Protein AF-A0A2M7R824-F1 (afdb_monomer_lite)

pLDDT: mean 89.31, std 7.23, range [65.44, 97.94]

Sequence (119 aa):
MSQKYLEILEKFKGKTAGIFVDEANLFYSQKSLGWHVDWKKVLEFFKASYDIKIAQYYMGMPFKKEAYEENILIKNRLEKAGFEVITKPLKKIYLNGQKKEFKYKCNFDVEITRDVIRN

Structure (mmCIF, N/CA/C/O backbone):
data_AF-A0A2M7R824-F1
#
_entry.id   AF-A0A2M7R824-F1
#
loop_
_atom_site.group_PDB
_atom_site.id
_atom_site.type_symbol
_atom_site.label_atom_id
_atom_site.label_alt_id
_atom_site.label_comp_id
_atom_site.label_asym_id
_atom_site.label_entity_id
_atom_site.label_seq_id
_atom_site.pdbx_PDB_ins_code
_atom_site.Cartn_x
_atom_site.Cartn_y
_atom_site.Cartn_z
_atom_site.occupancy
_atom_site.B_iso_or_equiv
_atom_site.auth_seq_id
_atom_site.auth_comp_id
_atom_site.auth_asym_id
_atom_site.auth_atom_id
_atom_site.pdbx_PDB_model_num
ATOM 1 N N . MET A 1 1 ? -17.085 16.945 4.571 1.00 65.44 1 MET A N 1
ATOM 2 C CA . MET A 1 1 ? -17.219 15.518 4.189 1.00 65.44 1 MET A CA 1
ATOM 3 C C . MET A 1 1 ? -18.710 15.235 4.016 1.00 65.44 1 MET A C 1
ATOM 5 O O . MET A 1 1 ? -19.467 15.777 4.807 1.00 65.44 1 MET A O 1
ATOM 9 N N . SER A 1 2 ? -19.156 14.508 2.983 1.00 86.50 2 SER A N 1
ATOM 10 C CA . SER A 1 2 ? -20.603 14.270 2.774 1.00 86.50 2 SER A CA 1
ATOM 11 C C . SER A 1 2 ? -21.224 13.439 3.910 1.00 86.50 2 SER A C 1
ATOM 13 O O . SER A 1 2 ? -20.543 12.576 4.465 1.00 86.50 2 SER A O 1
ATOM 15 N N . GLN A 1 3 ? -22.508 13.664 4.215 1.00 87.56 3 GLN A N 1
ATOM 16 C CA . GLN A 1 3 ? -23.253 12.954 5.268 1.00 87.56 3 GLN A CA 1
ATOM 17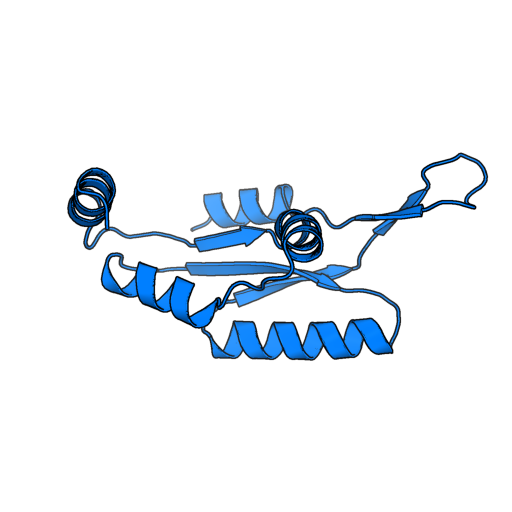 C C . GLN A 1 3 ? -23.165 11.426 5.119 1.00 87.56 3 GLN A C 1
ATOM 19 O O . GLN A 1 3 ? -22.870 10.714 6.075 1.00 87.56 3 GLN A O 1
ATOM 24 N N . LYS A 1 4 ? -23.282 10.939 3.878 1.00 89.75 4 LYS A N 1
ATOM 25 C CA . LYS A 1 4 ? -23.142 9.522 3.523 1.00 89.75 4 LYS A CA 1
ATOM 26 C C . LYS A 1 4 ? -21.808 8.915 3.982 1.00 89.75 4 LYS A C 1
ATOM 28 O O . LYS A 1 4 ? -21.766 7.758 4.383 1.00 89.75 4 LYS A O 1
ATOM 33 N N . TYR A 1 5 ? -20.703 9.663 3.900 1.00 85.06 5 TYR A N 1
ATOM 34 C CA . TYR A 1 5 ? -19.390 9.145 4.309 1.00 85.06 5 TYR A CA 1
ATOM 35 C C . TYR A 1 5 ? -19.273 9.027 5.826 1.00 85.06 5 TYR A C 1
ATOM 37 O O . TYR A 1 5 ? -18.713 8.050 6.314 1.00 85.06 5 TYR A O 1
ATOM 45 N N . LEU A 1 6 ? -19.829 9.990 6.562 1.00 85.88 6 LEU A N 1
ATOM 46 C CA . LEU A 1 6 ? -19.840 9.960 8.024 1.00 85.88 6 LEU A CA 1
ATOM 47 C C . LEU A 1 6 ? -20.662 8.778 8.545 1.00 85.88 6 LEU A C 1
ATOM 49 O O . LEU A 1 6 ? -20.216 8.084 9.450 1.00 85.88 6 LEU A O 1
ATOM 53 N N . GLU A 1 7 ? -21.802 8.487 7.917 1.00 89.75 7 GLU A N 1
ATOM 54 C CA . GLU A 1 7 ? -22.625 7.319 8.253 1.00 89.75 7 GLU A CA 1
ATOM 55 C C . GLU A 1 7 ? -21.878 5.997 8.051 1.00 89.75 7 GLU A C 1
ATOM 57 O O . GLU A 1 7 ? -21.981 5.097 8.883 1.00 89.75 7 GLU A O 1
ATOM 62 N N . ILE A 1 8 ? -21.091 5.873 6.975 1.00 86.50 8 ILE A N 1
ATOM 63 C CA . ILE A 1 8 ? -20.255 4.686 6.750 1.00 86.50 8 ILE A CA 1
ATOM 64 C C . ILE A 1 8 ? -19.188 4.578 7.842 1.00 86.50 8 ILE A C 1
ATOM 66 O O . ILE A 1 8 ? -19.037 3.511 8.432 1.00 86.50 8 ILE A O 1
ATOM 70 N N . LEU A 1 9 ? -18.465 5.665 8.127 1.00 85.50 9 LEU A N 1
ATOM 71 C CA . LEU A 1 9 ? -17.409 5.653 9.141 1.00 85.50 9 LEU A CA 1
ATOM 72 C C . LEU A 1 9 ? -17.958 5.299 10.525 1.00 85.50 9 LEU A C 1
ATOM 74 O O . LEU A 1 9 ? -17.366 4.470 11.207 1.00 85.50 9 LEU A O 1
ATOM 78 N N . GLU A 1 10 ? -19.110 5.849 10.911 1.00 87.81 10 GLU A N 1
ATOM 79 C CA . GLU A 1 10 ? -19.723 5.546 12.205 1.00 87.81 10 GLU A CA 1
ATOM 80 C C . GLU A 1 10 ? -20.247 4.102 12.258 1.00 87.81 10 GLU A C 1
ATOM 82 O O . GLU A 1 10 ? -20.032 3.401 13.245 1.00 87.81 10 GLU A O 1
ATOM 87 N N . LYS A 1 11 ? -20.849 3.597 11.170 1.00 88.62 11 LYS A N 1
ATOM 88 C CA . LYS A 1 11 ? -21.362 2.215 11.087 1.00 88.62 11 LYS A CA 1
ATOM 89 C C . LYS A 1 11 ? -20.288 1.154 11.338 1.00 88.62 11 LYS A C 1
ATOM 91 O O . LYS A 1 11 ? -20.593 0.069 11.846 1.00 88.62 11 LYS A O 1
ATOM 96 N N . PHE A 1 12 ? -19.053 1.420 10.926 1.00 84.88 12 PHE A N 1
ATOM 97 C CA . PHE A 1 12 ? -17.946 0.477 11.071 1.00 84.88 12 PHE A CA 1
ATOM 98 C C . PHE A 1 12 ? -16.907 0.912 12.109 1.00 84.88 12 PHE A C 1
ATOM 100 O O . PHE A 1 12 ? -15.862 0.272 12.233 1.00 84.88 12 PHE A O 1
ATOM 107 N N . LYS A 1 13 ? -17.208 1.950 12.891 1.00 89.94 13 LYS A N 1
ATOM 108 C CA . LYS A 1 13 ? -16.309 2.467 13.914 1.00 89.94 13 LYS A CA 1
ATOM 109 C C . LYS A 1 13 ? -15.952 1.399 14.943 1.00 89.94 13 LYS A C 1
ATOM 111 O O . LYS A 1 13 ? -16.815 0.665 15.419 1.00 89.94 13 LYS A O 1
ATOM 116 N N . GLY A 1 14 ? -14.666 1.306 15.267 1.00 89.06 14 GLY A N 1
ATOM 117 C CA . GLY A 1 14 ? -14.118 0.336 16.214 1.00 89.06 14 GLY A CA 1
ATOM 118 C C . GLY A 1 14 ? -14.117 -1.111 15.717 1.00 89.06 14 GLY A C 1
ATOM 119 O O . GLY A 1 14 ? -13.652 -1.990 16.438 1.00 89.06 14 GLY A O 1
ATOM 120 N N . LYS A 1 15 ? -14.605 -1.390 14.499 1.00 94.00 15 LYS A N 1
ATOM 121 C CA . LYS A 1 15 ? -14.505 -2.733 13.928 1.00 94.00 15 LYS A CA 1
ATOM 122 C C . LYS A 1 15 ? -13.088 -3.015 13.460 1.00 94.00 15 LYS A C 1
ATOM 124 O O . LYS A 1 15 ? -12.352 -2.120 13.043 1.00 94.00 15 LYS A O 1
ATOM 129 N N . THR A 1 16 ? -12.747 -4.293 13.491 1.00 94.56 16 THR A N 1
ATOM 130 C CA . THR A 1 16 ? -11.509 -4.800 12.919 1.00 94.56 16 THR A CA 1
ATOM 131 C C . THR A 1 16 ? -11.537 -4.692 11.399 1.00 94.56 16 THR A C 1
ATOM 133 O O . THR A 1 16 ? -12.541 -5.025 10.766 1.00 94.56 16 THR A O 1
ATOM 136 N N . ALA A 1 17 ? -10.431 -4.236 10.816 1.00 93.94 17 ALA A N 1
ATOM 137 C CA . ALA A 1 17 ? -10.251 -4.200 9.371 1.00 93.94 17 ALA A CA 1
ATOM 138 C C . ALA A 1 17 ? -8.798 -4.494 8.974 1.00 93.94 17 ALA A C 1
ATOM 140 O O . ALA A 1 17 ? -7.860 -4.290 9.751 1.00 93.94 17 ALA A O 1
ATOM 141 N N . GLY A 1 18 ? -8.630 -4.961 7.738 1.00 95.44 18 GLY A N 1
ATOM 142 C CA . GLY A 1 18 ? -7.344 -5.086 7.062 1.00 95.44 18 GLY A CA 1
ATOM 143 C C . GLY A 1 18 ? -7.275 -4.155 5.854 1.00 95.44 18 GLY A C 1
ATOM 144 O O . GLY A 1 18 ? -8.290 -3.891 5.208 1.00 95.44 18 GLY A O 1
ATOM 145 N N . ILE A 1 19 ? -6.081 -3.646 5.556 1.00 96.00 19 ILE A N 1
ATOM 146 C CA . ILE A 1 19 ? -5.810 -2.796 4.393 1.00 96.00 19 ILE A CA 1
ATOM 147 C C . ILE A 1 19 ? -4.878 -3.555 3.453 1.00 96.00 19 ILE A C 1
ATOM 149 O O . ILE A 1 19 ? -3.796 -3.967 3.861 1.00 96.00 19 ILE A O 1
ATOM 153 N N . PHE A 1 20 ? -5.279 -3.689 2.191 1.00 95.69 20 PHE A N 1
ATOM 154 C CA . PHE A 1 20 ? -4.518 -4.378 1.150 1.00 95.69 20 PHE A CA 1
ATOM 155 C C . PHE A 1 20 ? -4.444 -3.466 -0.076 1.00 95.69 20 PHE A C 1
ATOM 157 O O . PHE A 1 20 ? -5.474 -3.122 -0.656 1.00 95.69 20 PHE A O 1
ATOM 164 N N . VAL A 1 21 ? -3.239 -3.024 -0.438 1.00 94.50 21 VAL A N 1
ATOM 165 C CA . VAL A 1 21 ? -3.030 -2.042 -1.512 1.00 94.50 21 VAL A CA 1
ATOM 166 C C . VAL A 1 21 ? -2.299 -2.669 -2.691 1.00 94.50 21 VAL A C 1
ATOM 168 O O . VAL A 1 21 ? -1.146 -3.068 -2.559 1.00 94.50 21 VAL A O 1
ATOM 171 N N . ASP A 1 22 ? -2.942 -2.691 -3.857 1.00 92.38 22 ASP A N 1
ATOM 172 C CA . ASP A 1 22 ? -2.346 -3.154 -5.113 1.00 92.38 22 ASP A CA 1
ATOM 173 C C . ASP A 1 22 ? -1.754 -1.990 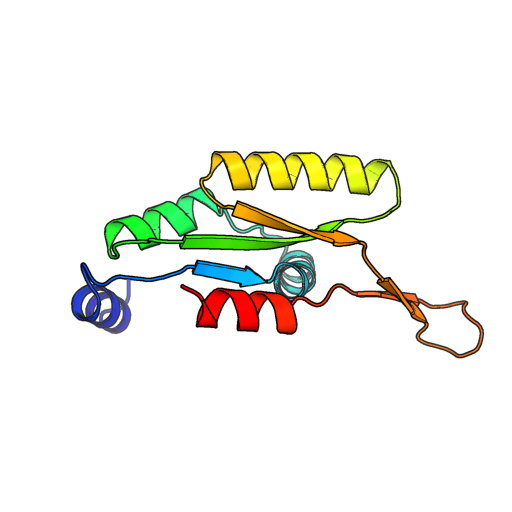-5.926 1.00 92.38 22 ASP A C 1
ATOM 175 O O . ASP A 1 22 ? -2.464 -1.241 -6.608 1.00 92.38 22 ASP A O 1
ATOM 179 N N . GLU A 1 23 ? -0.431 -1.830 -5.862 1.00 88.75 23 GLU A N 1
ATOM 180 C CA . GLU A 1 23 ? 0.285 -0.731 -6.514 1.00 88.75 23 GLU A CA 1
ATOM 181 C C . GLU A 1 23 ? 0.226 -0.791 -8.037 1.00 88.75 23 GLU A C 1
ATOM 183 O O . GLU A 1 23 ? 0.129 0.257 -8.676 1.00 88.75 23 GLU A O 1
ATOM 188 N N . ALA A 1 24 ? 0.235 -1.988 -8.629 1.00 77.31 24 ALA A N 1
ATOM 189 C CA . ALA A 1 24 ? 0.333 -2.133 -10.079 1.00 77.31 24 ALA A CA 1
ATOM 190 C C . ALA A 1 24 ? -0.864 -1.484 -10.795 1.00 77.31 24 ALA A C 1
ATOM 192 O O . ALA A 1 24 ? -0.715 -0.919 -11.882 1.00 77.31 24 ALA A O 1
ATOM 193 N N . ASN A 1 25 ? -2.037 -1.512 -10.157 1.00 74.25 25 ASN A N 1
ATOM 194 C CA . ASN A 1 25 ? -3.253 -0.855 -10.632 1.00 74.25 25 ASN A CA 1
ATOM 195 C C . ASN A 1 25 ? -3.281 0.659 -10.330 1.00 74.25 25 ASN A C 1
ATOM 197 O O . ASN A 1 25 ? -3.856 1.449 -11.087 1.00 74.25 25 ASN A O 1
ATOM 201 N N . LEU A 1 26 ? -2.613 1.098 -9.263 1.00 77.31 26 LEU A N 1
ATOM 202 C CA . LEU A 1 26 ? -2.516 2.506 -8.865 1.00 77.31 26 LEU A CA 1
ATOM 203 C C . LEU A 1 26 ? -1.477 3.293 -9.677 1.00 77.31 26 LEU A C 1
ATOM 205 O O . LEU A 1 26 ? -1.701 4.470 -9.962 1.00 77.31 26 LEU A O 1
ATOM 209 N N . PHE A 1 27 ? -0.373 2.660 -10.078 1.00 75.75 27 PHE A N 1
ATOM 210 C CA . PHE A 1 27 ? 0.748 3.298 -10.771 1.00 75.75 27 PHE A CA 1
ATOM 211 C C . PHE A 1 27 ? 0.322 4.012 -12.058 1.00 75.75 27 PHE A C 1
ATOM 213 O O . PHE A 1 27 ? 0.605 5.195 -12.257 1.00 75.75 27 PHE A O 1
ATOM 220 N N . TYR A 1 28 ? -0.403 3.304 -12.930 1.00 71.88 28 TYR A N 1
ATOM 221 C CA . TYR A 1 28 ? -0.861 3.858 -14.207 1.00 71.88 28 TYR A CA 1
ATOM 222 C C . TYR A 1 28 ? -1.840 5.019 -14.007 1.00 71.88 28 TYR A C 1
ATOM 224 O O . TYR A 1 28 ? -1.762 6.021 -14.720 1.00 71.88 28 TYR A O 1
ATOM 232 N N . SER A 1 29 ? -2.707 4.906 -13.000 1.00 77.75 29 SER A N 1
ATOM 233 C CA . SER A 1 29 ? -3.688 5.933 -12.650 1.00 77.75 29 SER A CA 1
ATOM 234 C C . SER A 1 29 ? -3.004 7.198 -12.126 1.00 77.75 29 SER A C 1
ATOM 236 O O . SER A 1 29 ? -3.236 8.283 -12.656 1.00 77.75 29 SER A O 1
ATOM 238 N N . GLN A 1 30 ? -2.086 7.071 -11.162 1.00 81.69 30 GLN A N 1
ATOM 239 C CA . GLN A 1 30 ? -1.331 8.206 -10.613 1.00 81.69 30 GLN A CA 1
ATOM 240 C C . GLN A 1 30 ? -0.486 8.901 -11.682 1.00 81.69 30 GLN A C 1
ATOM 242 O O . GLN A 1 30 ? -0.477 10.129 -11.758 1.00 81.69 30 GLN A O 1
ATOM 247 N N . LYS A 1 31 ? 0.153 8.129 -12.572 1.00 79.12 31 LYS A N 1
ATOM 248 C CA . LYS A 1 31 ? 0.923 8.686 -13.691 1.00 79.12 31 LYS A CA 1
ATOM 249 C C . LYS A 1 31 ? 0.062 9.544 -14.621 1.00 79.12 31 LYS A C 1
ATOM 251 O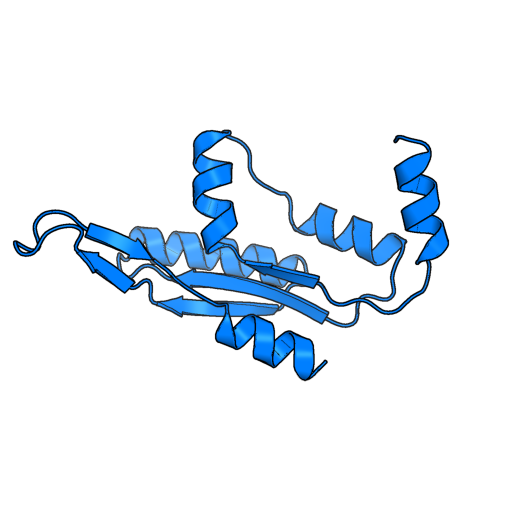 O . LYS A 1 31 ? 0.542 10.558 -15.114 1.00 79.12 31 LYS A O 1
ATOM 256 N N . SER A 1 32 ? -1.188 9.148 -14.864 1.00 80.75 32 SER A N 1
ATOM 257 C CA . SER A 1 32 ? -2.111 9.920 -15.706 1.00 80.75 32 SER A CA 1
ATOM 258 C C . SER A 1 32 ? -2.651 11.182 -15.023 1.00 80.75 32 SER A C 1
ATOM 260 O O . SER A 1 32 ? -2.899 12.175 -15.698 1.00 80.75 32 SER A O 1
ATOM 262 N N . LEU A 1 33 ? -2.814 11.153 -13.696 1.00 86.50 33 LEU A N 1
ATOM 263 C CA . LEU A 1 33 ? -3.445 12.229 -12.926 1.00 86.50 33 LEU A CA 1
ATOM 264 C C . LEU A 1 33 ? -2.447 13.242 -12.340 1.00 86.50 33 LEU A C 1
ATOM 266 O O . LEU A 1 33 ? -2.864 14.305 -11.890 1.00 86.50 33 LEU A O 1
ATOM 270 N N . GLY A 1 34 ? -1.148 12.929 -12.321 1.00 86.38 34 GLY A N 1
ATOM 271 C CA . GLY A 1 34 ? -0.092 13.852 -11.889 1.00 86.38 34 GLY A CA 1
ATOM 272 C C . GLY A 1 34 ? -0.022 14.104 -10.378 1.00 86.38 34 GLY A C 1
ATOM 273 O O . GLY A 1 34 ? 0.648 15.040 -9.951 1.00 86.38 34 GLY A O 1
ATOM 274 N N . TRP A 1 35 ? -0.692 13.288 -9.562 1.00 86.38 35 TRP A N 1
ATOM 275 C CA . TRP A 1 35 ? -0.634 13.367 -8.102 1.00 86.38 35 TRP A CA 1
ATOM 276 C C . TRP A 1 35 ? -0.318 12.004 -7.483 1.00 86.38 35 TRP A C 1
ATOM 278 O O . TRP A 1 35 ? -0.555 10.954 -8.087 1.00 86.38 35 TRP A O 1
ATOM 288 N N . HIS A 1 36 ? 0.210 12.038 -6.258 1.00 85.06 36 HIS A N 1
ATOM 289 C CA . HIS A 1 36 ? 0.598 10.852 -5.501 1.00 85.06 36 HIS A CA 1
ATOM 290 C C . HIS A 1 36 ? -0.189 10.720 -4.202 1.00 85.06 36 HIS A C 1
ATOM 292 O O . HIS A 1 36 ? -0.508 11.715 -3.549 1.00 85.06 36 HIS A O 1
ATOM 298 N N . VAL A 1 37 ? -0.476 9.479 -3.813 1.00 89.94 37 VAL A N 1
ATOM 299 C CA . VAL A 1 37 ? -1.153 9.178 -2.548 1.00 89.94 37 VAL A CA 1
ATOM 300 C C . VAL A 1 37 ? -0.164 9.300 -1.387 1.00 89.94 37 VAL A C 1
ATOM 302 O O . VAL A 1 37 ? 0.888 8.662 -1.378 1.00 89.94 37 VAL A O 1
ATOM 305 N N . ASP A 1 38 ? -0.529 10.078 -0.370 1.00 92.31 38 ASP A N 1
ATOM 306 C CA . ASP A 1 38 ? 0.166 10.086 0.918 1.00 92.31 38 ASP A CA 1
ATOM 307 C C . ASP A 1 38 ? -0.333 8.915 1.778 1.00 92.31 38 ASP A C 1
ATOM 309 O O . ASP A 1 38 ? -1.329 9.012 2.499 1.00 92.31 38 ASP A O 1
ATOM 313 N N . TRP A 1 39 ? 0.353 7.777 1.673 1.00 93.56 39 TRP A N 1
ATOM 314 C CA . TRP A 1 39 ? -0.043 6.541 2.350 1.00 93.56 39 TRP A CA 1
ATOM 315 C C . TRP A 1 39 ? -0.006 6.627 3.873 1.00 93.56 39 TRP A C 1
ATOM 317 O O . TRP A 1 39 ? -0.772 5.926 4.534 1.00 93.56 39 TRP A O 1
ATOM 327 N N . LYS A 1 40 ? 0.818 7.516 4.439 1.00 95.19 40 LYS A N 1
ATOM 328 C CA . LYS A 1 40 ? 0.829 7.751 5.883 1.00 95.19 40 LYS A CA 1
ATOM 329 C C . LYS A 1 40 ? -0.510 8.336 6.326 1.00 95.19 40 LYS A C 1
ATOM 331 O O . LYS A 1 40 ? -1.145 7.781 7.219 1.00 95.19 40 LYS A O 1
ATOM 336 N N . LYS A 1 41 ? -0.984 9.380 5.638 1.00 95.81 41 LYS A N 1
ATOM 337 C CA . LYS A 1 41 ? -2.299 9.982 5.917 1.00 95.81 41 LYS A CA 1
ATOM 338 C C . LYS A 1 41 ? -3.444 9.001 5.703 1.00 95.81 41 LYS A C 1
ATOM 340 O O . LYS A 1 41 ? -4.395 9.007 6.476 1.00 95.81 41 LYS A O 1
ATOM 345 N N . VAL A 1 42 ? -3.358 8.149 4.678 1.00 94.31 42 VAL A N 1
ATOM 346 C CA . VAL A 1 42 ? -4.363 7.100 4.439 1.00 94.31 42 VAL A CA 1
ATOM 347 C C . VAL A 1 42 ? -4.434 6.136 5.621 1.00 94.31 42 VAL A C 1
ATOM 349 O O . VAL A 1 42 ? -5.522 5.870 6.131 1.00 94.31 42 VAL A O 1
ATOM 352 N N . LEU A 1 43 ? -3.290 5.631 6.087 1.00 95.50 43 LEU A N 1
ATOM 353 C CA . LEU A 1 43 ? -3.268 4.693 7.205 1.00 95.50 43 LEU A CA 1
ATOM 354 C C . LEU A 1 43 ? -3.746 5.349 8.507 1.00 95.50 43 LEU A C 1
ATOM 356 O O . LEU A 1 43 ? -4.524 4.741 9.237 1.00 95.50 43 LEU A O 1
ATOM 360 N N . GLU A 1 44 ? -3.326 6.585 8.783 1.00 95.69 44 GLU A N 1
ATOM 361 C CA . GLU A 1 44 ? -3.785 7.364 9.943 1.00 95.69 44 GLU A CA 1
ATOM 362 C C . GLU A 1 44 ? -5.301 7.592 9.912 1.00 95.69 44 GLU A C 1
ATOM 364 O O . GLU A 1 44 ? -5.973 7.404 10.926 1.00 95.69 44 GLU A O 1
ATOM 369 N N . PHE A 1 45 ? -5.857 7.920 8.743 1.00 93.75 45 PHE A N 1
ATOM 370 C CA . PHE A 1 45 ? -7.295 8.101 8.562 1.00 93.75 45 PHE A CA 1
ATOM 371 C C . PHE A 1 45 ? -8.086 6.835 8.916 1.00 93.75 45 PHE A C 1
ATOM 373 O O . PHE A 1 45 ? -9.061 6.904 9.665 1.00 93.75 45 PHE A O 1
ATOM 380 N N . PHE A 1 46 ? -7.658 5.668 8.427 1.00 93.19 46 PHE A N 1
ATOM 381 C CA . PHE A 1 46 ? -8.341 4.414 8.743 1.00 93.19 46 PHE A CA 1
ATOM 382 C C . PHE A 1 46 ? -8.133 3.990 10.201 1.00 93.19 46 PHE A C 1
ATOM 384 O O . PHE A 1 46 ? -9.094 3.587 10.850 1.00 93.19 46 PHE A O 1
ATOM 391 N N . LYS A 1 47 ? -6.932 4.161 10.762 1.00 93.50 47 LYS A N 1
ATOM 392 C CA . LYS A 1 47 ? -6.665 3.883 12.185 1.00 93.50 47 LYS A CA 1
ATOM 393 C C . LYS A 1 47 ? -7.489 4.752 13.138 1.00 93.50 47 LYS A C 1
ATOM 395 O O . LYS A 1 47 ? -7.767 4.324 14.251 1.00 93.50 47 LYS A O 1
ATOM 400 N N . ALA A 1 48 ? -7.904 5.947 12.718 1.00 92.62 48 ALA A N 1
ATOM 401 C CA . ALA A 1 48 ? -8.762 6.805 13.533 1.00 92.62 48 ALA A CA 1
ATOM 402 C C . ALA A 1 48 ? -10.188 6.249 13.709 1.00 92.62 48 ALA A C 1
ATOM 404 O O . ALA A 1 48 ? -10.866 6.606 14.669 1.00 92.62 48 ALA A O 1
ATOM 405 N N . SER A 1 49 ? -10.655 5.400 12.786 1.00 89.19 49 SER A N 1
ATOM 406 C CA . SER A 1 49 ? -12.027 4.869 12.802 1.00 89.19 49 SER A CA 1
ATOM 407 C C . SER A 1 49 ? -12.096 3.356 13.021 1.00 89.19 49 SER A C 1
ATOM 409 O O . SER A 1 49 ? -13.107 2.873 13.515 1.00 89.19 49 SER A O 1
ATOM 411 N N . TYR A 1 50 ? -11.048 2.602 12.692 1.00 93.25 50 TYR A N 1
ATOM 412 C CA . TYR A 1 50 ? -11.040 1.138 12.694 1.00 93.25 50 TYR A CA 1
ATOM 413 C C . TYR A 1 50 ? -9.858 0.588 13.492 1.00 93.25 50 TYR A C 1
ATOM 415 O O . TYR A 1 50 ? -8.785 1.188 13.545 1.00 93.25 50 TYR A O 1
ATOM 4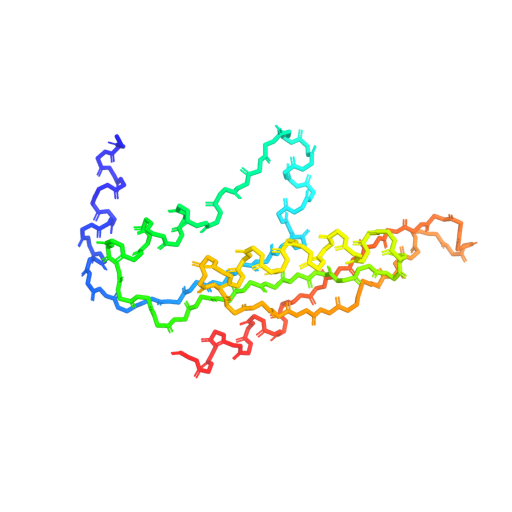23 N N . ASP A 1 51 ? -10.031 -0.612 14.037 1.00 93.88 51 ASP A N 1
ATOM 424 C CA . ASP A 1 51 ? -8.947 -1.393 14.629 1.00 93.88 51 ASP A CA 1
ATOM 425 C C . ASP A 1 51 ? -8.194 -2.137 13.514 1.00 93.88 51 ASP A C 1
ATOM 427 O O . ASP A 1 51 ? -8.527 -3.267 13.142 1.00 93.88 51 ASP A O 1
ATOM 431 N N . ILE A 1 52 ? -7.225 -1.449 12.903 1.00 95.44 52 ILE A N 1
ATOM 432 C CA . ILE A 1 52 ? -6.448 -1.982 11.778 1.00 95.44 52 ILE A CA 1
ATOM 433 C C . ILE A 1 52 ? -5.452 -3.030 12.278 1.00 95.44 52 ILE A C 1
ATOM 435 O O . ILE A 1 52 ? -4.451 -2.685 12.907 1.00 95.44 52 ILE A O 1
ATOM 439 N N . LYS A 1 53 ? -5.705 -4.304 11.957 1.00 94.81 53 LYS A N 1
ATOM 440 C CA . LYS A 1 53 ? -4.823 -5.427 12.332 1.00 94.81 53 LYS A CA 1
ATOM 441 C C . LYS A 1 53 ? -3.700 -5.663 11.343 1.00 94.81 53 LYS A C 1
ATOM 443 O O . LYS A 1 53 ? -2.615 -6.074 11.740 1.00 94.81 53 LYS A O 1
ATOM 448 N N . ILE A 1 54 ? -3.959 -5.378 10.073 1.00 95.88 54 ILE A N 1
ATOM 449 C CA . ILE A 1 54 ? -3.010 -5.599 8.992 1.00 95.88 54 ILE A CA 1
ATOM 450 C C . ILE A 1 54 ? -3.088 -4.462 7.980 1.00 95.88 54 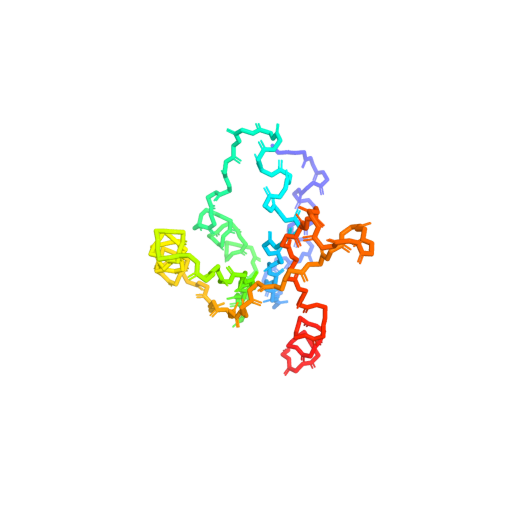ILE A C 1
ATOM 452 O O . ILE A 1 54 ? -4.168 -3.965 7.657 1.00 95.88 54 ILE A O 1
ATOM 456 N N . ALA A 1 55 ? -1.925 -4.038 7.497 1.00 97.44 55 ALA A N 1
ATOM 457 C CA . ALA A 1 55 ? -1.795 -3.065 6.427 1.00 97.44 55 ALA A CA 1
ATOM 458 C C . ALA A 1 55 ? -0.678 -3.529 5.493 1.00 97.44 55 ALA A C 1
ATOM 460 O O . ALA A 1 55 ? 0.498 -3.382 5.811 1.00 97.44 55 ALA A O 1
ATOM 461 N N . GLN A 1 56 ? -1.052 -4.111 4.359 1.00 97.56 56 GLN A N 1
ATOM 462 C CA . GLN A 1 56 ? -0.137 -4.682 3.380 1.00 97.56 56 GLN A CA 1
ATOM 463 C C . GLN A 1 56 ? -0.152 -3.886 2.078 1.00 97.56 56 GLN A C 1
ATOM 465 O O . GLN A 1 56 ? -1.201 -3.466 1.581 1.00 97.56 56 GLN A O 1
ATOM 470 N N . TYR A 1 57 ? 1.040 -3.678 1.529 1.00 96.81 57 TYR A N 1
ATOM 471 C CA . TYR A 1 57 ? 1.260 -2.945 0.293 1.00 96.81 57 TYR A CA 1
ATOM 472 C C . TYR A 1 57 ? 2.015 -3.820 -0.702 1.00 96.81 57 TYR A C 1
ATOM 474 O O . TYR A 1 57 ? 3.153 -4.218 -0.457 1.00 96.81 57 TYR A O 1
ATOM 482 N N . TYR A 1 58 ? 1.397 -4.101 -1.841 1.00 95.88 58 TYR A N 1
ATOM 483 C CA . TYR A 1 58 ? 1.917 -5.012 -2.849 1.00 95.88 58 TYR A CA 1
ATOM 484 C C . TYR A 1 58 ? 2.511 -4.212 -4.000 1.00 95.88 58 TYR A C 1
ATOM 486 O O . TYR A 1 58 ? 1.780 -3.513 -4.699 1.00 95.88 58 TYR A O 1
ATOM 494 N N . MET A 1 59 ? 3.829 -4.297 -4.203 1.00 94.31 59 MET A N 1
ATOM 495 C CA . MET A 1 59 ? 4.525 -3.497 -5.218 1.00 94.31 59 MET A CA 1
ATOM 496 C C . MET A 1 59 ? 5.482 -4.292 -6.104 1.00 94.31 59 MET A C 1
ATOM 498 O O . MET A 1 59 ? 6.171 -5.221 -5.677 1.00 94.31 59 MET A O 1
ATOM 502 N N . GLY A 1 60 ? 5.548 -3.899 -7.376 1.00 93.25 60 GLY A N 1
ATOM 503 C CA . GLY A 1 60 ? 6.503 -4.456 -8.325 1.00 93.25 60 GLY A CA 1
ATOM 504 C C . GLY A 1 60 ? 7.915 -3.894 -8.135 1.00 93.25 60 GLY A C 1
ATOM 505 O O . GLY A 1 60 ? 8.094 -2.700 -7.916 1.00 93.25 60 GLY A O 1
ATOM 506 N N . MET A 1 61 ? 8.934 -4.740 -8.282 1.00 93.19 61 MET A N 1
ATOM 507 C CA . MET A 1 61 ? 10.343 -4.339 -8.258 1.00 93.19 61 MET A CA 1
ATOM 508 C C . MET A 1 61 ? 10.944 -4.418 -9.667 1.00 93.19 61 MET A C 1
ATOM 510 O O . MET A 1 61 ? 10.955 -5.496 -10.275 1.00 93.19 61 MET A O 1
ATOM 514 N N . PRO A 1 62 ? 11.418 -3.295 -10.230 1.00 90.88 62 PRO A N 1
ATOM 515 C CA . PRO A 1 62 ? 12.045 -3.271 -11.546 1.00 90.88 62 PRO A CA 1
ATOM 516 C C . PRO A 1 62 ? 13.456 -3.868 -11.502 1.00 90.88 62 PRO A C 1
ATOM 518 O O . PRO A 1 62 ? 14.117 -3.857 -10.476 1.00 90.88 62 PRO A O 1
ATOM 521 N N . PHE A 1 63 ? 13.954 -4.356 -12.640 1.00 88.12 63 PHE A N 1
ATOM 522 C CA . PHE A 1 63 ? 15.321 -4.900 -12.729 1.00 88.12 63 PHE A CA 1
ATOM 523 C C . PHE A 1 63 ? 16.394 -3.849 -13.032 1.00 88.12 63 PHE A C 1
ATOM 525 O O . PHE A 1 63 ? 17.582 -4.112 -12.872 1.00 88.12 63 PHE A O 1
ATOM 532 N N . LYS A 1 64 ? 16.001 -2.679 -13.552 1.00 89.19 64 LYS A N 1
ATOM 533 C CA . LYS A 1 64 ? 16.952 -1.610 -13.874 1.00 89.19 64 LYS A CA 1
ATOM 534 C C . LYS A 1 64 ? 17.422 -0.961 -12.578 1.00 89.19 64 LYS A C 1
ATOM 536 O O . LYS A 1 64 ? 16.573 -0.541 -11.801 1.00 89.19 64 LYS A O 1
ATOM 541 N N . LYS A 1 65 ? 18.741 -0.842 -12.396 1.00 88.94 65 LYS A N 1
ATOM 542 C CA . LYS A 1 65 ? 19.375 -0.361 -11.159 1.00 88.94 65 LYS A CA 1
ATOM 543 C C . LYS A 1 65 ? 18.754 0.936 -10.627 1.00 88.94 65 LYS A C 1
ATOM 545 O O . LYS A 1 65 ? 18.286 0.949 -9.501 1.00 88.94 65 LYS A O 1
ATOM 550 N N . GLU A 1 66 ? 18.668 1.969 -11.461 1.00 89.88 66 GLU A N 1
ATOM 551 C CA . GLU A 1 66 ? 18.124 3.283 -11.076 1.00 89.88 66 GLU A CA 1
ATOM 552 C C . GLU A 1 66 ? 16.679 3.183 -10.560 1.00 89.88 66 GLU A C 1
ATOM 554 O O . GLU A 1 66 ? 16.371 3.610 -9.452 1.00 89.88 66 GLU A O 1
ATOM 559 N N . ALA A 1 67 ? 15.799 2.533 -11.327 1.00 87.75 67 ALA A N 1
ATOM 560 C CA . ALA A 1 67 ? 14.400 2.345 -10.942 1.00 87.75 67 ALA A CA 1
ATOM 561 C C . ALA A 1 67 ? 14.247 1.407 -9.729 1.00 87.75 67 ALA A C 1
ATOM 563 O O . ALA A 1 67 ? 13.293 1.517 -8.963 1.00 87.75 67 ALA A O 1
ATOM 564 N N . TYR A 1 68 ? 15.165 0.454 -9.556 1.00 90.94 68 TYR A N 1
ATOM 565 C CA . TYR A 1 68 ? 15.176 -0.438 -8.400 1.00 90.94 68 TYR A CA 1
ATOM 566 C C . TYR A 1 68 ? 15.510 0.345 -7.131 1.00 90.94 68 TYR A C 1
ATOM 568 O O . TYR A 1 68 ? 14.800 0.225 -6.137 1.00 90.94 68 TYR A O 1
ATOM 576 N N . GLU A 1 69 ? 16.548 1.180 -7.180 1.00 93.31 69 GLU A N 1
ATOM 577 C CA . GLU A 1 69 ? 16.953 2.052 -6.075 1.00 93.31 69 GLU A CA 1
ATOM 578 C C . GLU A 1 69 ? 15.835 3.033 -5.694 1.00 93.31 69 GLU A C 1
ATOM 580 O O . GLU A 1 69 ? 15.533 3.188 -4.510 1.00 93.31 69 GLU A O 1
ATOM 585 N N . GLU A 1 70 ? 15.143 3.617 -6.676 1.00 91.38 70 GLU A N 1
ATOM 586 C CA . GLU A 1 70 ? 13.965 4.459 -6.437 1.00 91.38 70 GLU A CA 1
ATOM 587 C C . GLU A 1 70 ? 12.841 3.690 -5.718 1.00 91.38 70 GLU A C 1
ATOM 589 O O . GLU A 1 70 ? 12.333 4.139 -4.684 1.00 91.38 70 GLU A O 1
ATOM 594 N N . ASN A 1 71 ? 12.497 2.490 -6.197 1.00 92.88 71 ASN A N 1
ATOM 595 C CA . ASN A 1 71 ? 11.464 1.665 -5.570 1.00 92.88 71 ASN A CA 1
ATOM 596 C C . ASN A 1 71 ? 11.847 1.217 -4.151 1.00 92.88 71 ASN A C 1
ATOM 598 O O . ASN A 1 71 ? 10.968 1.108 -3.296 1.00 92.88 71 ASN A O 1
ATOM 602 N N . ILE A 1 72 ? 13.136 1.022 -3.856 1.00 95.81 72 ILE A N 1
ATOM 603 C CA . ILE A 1 72 ? 13.608 0.768 -2.487 1.00 95.81 72 ILE A CA 1
ATOM 604 C C . ILE A 1 72 ? 13.325 1.966 -1.571 1.00 95.81 72 ILE A C 1
ATOM 606 O O . ILE A 1 72 ? 12.889 1.778 -0.434 1.00 95.81 72 ILE A O 1
ATOM 610 N N . LEU A 1 73 ? 13.508 3.202 -2.042 1.00 95.06 73 LEU A N 1
ATOM 611 C CA . LEU A 1 73 ? 13.176 4.390 -1.248 1.00 95.06 73 LEU A CA 1
ATOM 612 C C . LEU A 1 73 ? 11.672 4.489 -0.969 1.00 95.06 73 LEU A C 1
ATOM 614 O O . LEU A 1 73 ? 11.280 4.830 0.150 1.00 95.06 73 LEU A O 1
ATOM 618 N N . ILE A 1 74 ? 10.835 4.168 -1.958 1.00 93.50 74 ILE A N 1
ATOM 619 C CA . ILE A 1 74 ? 9.375 4.121 -1.802 1.00 93.50 74 ILE A CA 1
ATOM 620 C C . ILE A 1 74 ? 8.987 3.049 -0.779 1.00 93.50 74 ILE A C 1
ATOM 622 O O . ILE A 1 74 ? 8.271 3.357 0.175 1.00 93.50 74 ILE A O 1
ATOM 626 N N . LYS A 1 75 ? 9.527 1.831 -0.916 1.00 95.88 75 LYS A N 1
ATOM 627 C CA . LYS A 1 75 ? 9.339 0.735 0.043 1.00 95.88 75 LYS A CA 1
ATOM 628 C C . LYS A 1 75 ? 9.678 1.177 1.467 1.00 95.88 75 LYS A C 1
ATOM 630 O O . LYS A 1 75 ? 8.845 1.063 2.358 1.00 95.88 75 LYS A O 1
ATOM 635 N N . ASN A 1 76 ? 10.853 1.772 1.666 1.00 96.94 76 ASN A N 1
ATOM 636 C CA . ASN A 1 76 ? 11.292 2.227 2.986 1.00 96.94 76 ASN A CA 1
ATOM 637 C C . ASN A 1 76 ? 10.354 3.289 3.585 1.00 96.94 76 ASN A C 1
ATOM 639 O O . ASN A 1 76 ? 10.162 3.337 4.799 1.00 96.94 76 ASN A O 1
ATOM 643 N N . ARG A 1 77 ? 9.775 4.170 2.758 1.00 95.69 77 ARG A N 1
ATOM 644 C CA . ARG A 1 77 ? 8.795 5.172 3.214 1.00 95.69 77 ARG A CA 1
ATOM 645 C C . ARG A 1 77 ? 7.469 4.528 3.618 1.00 95.69 77 ARG A C 1
ATOM 647 O O . ARG A 1 77 ? 6.909 4.932 4.632 1.00 95.69 77 ARG A O 1
ATOM 654 N N . LEU A 1 78 ? 6.993 3.536 2.866 1.00 96.88 78 LEU A N 1
ATOM 655 C CA . LEU A 1 78 ? 5.778 2.774 3.181 1.00 96.88 78 LEU A CA 1
ATOM 656 C C . LEU A 1 78 ? 5.929 1.979 4.483 1.00 96.88 78 LEU A C 1
ATOM 658 O O . LEU A 1 78 ? 5.053 2.038 5.344 1.00 96.88 78 LEU A O 1
ATOM 662 N N . GLU A 1 79 ? 7.071 1.318 4.671 1.00 97.12 79 GLU A N 1
ATOM 663 C CA . GLU A 1 79 ? 7.375 0.588 5.909 1.00 97.12 79 GLU A CA 1
ATOM 664 C C . GLU A 1 79 ? 7.433 1.530 7.111 1.00 97.12 79 GLU A C 1
ATOM 666 O O . GLU A 1 79 ? 6.803 1.275 8.135 1.00 97.12 79 GLU A O 1
ATOM 671 N N . LYS A 1 80 ? 8.090 2.689 6.965 1.00 96.81 80 LYS A N 1
ATOM 672 C CA . LYS A 1 80 ? 8.081 3.739 7.997 1.00 96.81 80 LYS A CA 1
ATOM 673 C C . LYS A 1 80 ? 6.686 4.300 8.273 1.00 96.81 80 LYS A C 1
ATOM 675 O O . LYS A 1 80 ? 6.428 4.740 9.389 1.00 96.81 80 LYS A O 1
ATOM 680 N N . ALA A 1 81 ? 5.801 4.315 7.278 1.00 96.00 81 ALA A N 1
ATOM 681 C CA . ALA A 1 81 ? 4.412 4.725 7.458 1.00 96.00 81 ALA A CA 1
ATOM 682 C C . ALA A 1 81 ? 3.579 3.668 8.205 1.00 96.00 81 ALA A C 1
ATOM 684 O O . ALA A 1 81 ? 2.536 4.018 8.750 1.00 96.00 81 ALA A O 1
ATOM 685 N N . GLY A 1 82 ? 4.045 2.416 8.283 1.00 96.50 82 GLY A N 1
ATOM 686 C CA . GLY A 1 82 ? 3.396 1.326 9.013 1.00 96.50 82 GLY A CA 1
ATOM 687 C C . GLY A 1 82 ? 2.744 0.263 8.129 1.00 96.50 82 GLY A C 1
ATOM 688 O O . GLY A 1 82 ? 1.873 -0.452 8.620 1.00 96.50 82 GLY A O 1
ATOM 689 N N . PHE A 1 83 ? 3.130 0.173 6.853 1.00 97.94 83 PHE A N 1
ATOM 690 C CA . PHE A 1 83 ? 2.733 -0.921 5.964 1.00 97.94 83 PHE A CA 1
ATOM 691 C C . PHE A 1 83 ? 3.772 -2.046 5.967 1.00 97.94 83 PHE A C 1
ATOM 693 O O . PHE A 1 83 ? 4.973 -1.792 5.948 1.00 97.94 83 PHE A O 1
ATOM 700 N N . GLU A 1 84 ? 3.314 -3.288 5.885 1.00 97.44 84 GLU A N 1
ATOM 701 C CA . GLU A 1 84 ? 4.137 -4.413 5.449 1.00 97.44 84 GLU A CA 1
ATOM 702 C C . GLU A 1 84 ? 4.199 -4.413 3.915 1.00 97.44 84 GLU A C 1
ATOM 704 O O . GLU A 1 84 ? 3.168 -4.473 3.241 1.00 97.44 84 GLU A O 1
ATOM 709 N N . VAL A 1 85 ? 5.400 -4.318 3.340 1.00 97.06 85 VAL A N 1
ATOM 710 C CA . VAL A 1 85 ? 5.565 -4.211 1.884 1.00 97.06 85 VAL A CA 1
ATOM 711 C C . VAL A 1 85 ? 5.944 -5.559 1.279 1.00 97.06 85 VAL A C 1
ATOM 713 O O . VAL A 1 85 ? 7.044 -6.070 1.493 1.00 97.06 85 VAL A O 1
ATOM 716 N N . ILE A 1 86 ? 5.056 -6.097 0.447 1.00 96.50 86 ILE A N 1
ATOM 717 C CA . ILE A 1 86 ? 5.230 -7.360 -0.269 1.00 96.50 86 ILE A CA 1
ATOM 718 C C . ILE A 1 86 ? 5.671 -7.048 -1.696 1.00 96.50 86 ILE A C 1
ATOM 720 O O . ILE A 1 86 ? 5.031 -6.278 -2.414 1.00 96.50 86 ILE A O 1
ATOM 724 N N . THR A 1 87 ? 6.781 -7.651 -2.125 1.00 95.31 87 THR A N 1
ATOM 725 C CA . THR A 1 87 ? 7.382 -7.346 -3.427 1.00 95.31 87 THR A CA 1
ATOM 726 C C . THR A 1 87 ? 7.462 -8.549 -4.356 1.00 95.31 87 THR A C 1
ATOM 728 O O . THR A 1 87 ? 7.578 -9.697 -3.929 1.00 95.31 87 THR A O 1
ATOM 731 N N . LYS A 1 88 ? 7.422 -8.268 -5.660 1.00 93.88 88 LYS A N 1
ATOM 732 C CA . LYS A 1 88 ? 7.682 -9.232 -6.736 1.00 93.88 88 LYS A CA 1
ATOM 733 C C . LYS A 1 88 ? 8.439 -8.568 -7.880 1.00 93.88 88 LYS A C 1
ATOM 735 O O . LYS A 1 88 ? 8.182 -7.400 -8.166 1.00 93.88 88 LYS A O 1
ATOM 740 N N . PRO A 1 89 ? 9.306 -9.294 -8.600 1.00 91.56 89 PRO A N 1
ATOM 741 C CA . PRO A 1 89 ? 9.954 -8.752 -9.786 1.00 91.56 89 PRO A CA 1
ATOM 742 C C . PRO A 1 89 ? 8.938 -8.471 -10.905 1.00 91.56 89 PRO A C 1
ATOM 744 O O . PRO A 1 89 ? 8.052 -9.288 -11.176 1.00 91.56 89 PRO A O 1
ATOM 747 N N . LEU A 1 90 ? 9.092 -7.334 -11.591 1.00 90.62 90 LEU A N 1
ATOM 748 C CA . LEU A 1 90 ? 8.274 -6.989 -12.759 1.00 90.62 90 LEU A CA 1
ATOM 749 C C . LEU A 1 90 ? 8.469 -8.010 -13.886 1.00 90.62 90 LEU A C 1
ATOM 751 O O . LEU A 1 90 ? 9.590 -8.385 -14.206 1.00 90.62 90 LEU A O 1
ATOM 755 N N . LYS A 1 91 ? 7.399 -8.411 -14.573 1.00 86.50 91 LYS A N 1
ATOM 756 C CA . LYS A 1 91 ? 7.482 -9.284 -15.755 1.00 86.50 91 LYS A CA 1
ATOM 757 C C . LYS A 1 91 ? 7.345 -8.466 -17.033 1.00 86.50 91 LYS A C 1
ATOM 759 O O . LYS A 1 91 ? 6.476 -7.601 -17.128 1.00 86.50 91 LYS A O 1
ATOM 764 N N . LYS A 1 92 ? 8.179 -8.754 -18.037 1.00 85.88 92 LYS A N 1
ATOM 765 C CA . LYS A 1 92 ? 8.007 -8.213 -19.394 1.00 85.88 92 LYS A CA 1
ATOM 766 C C . LYS A 1 92 ? 6.947 -9.029 -20.123 1.00 85.88 92 LYS A C 1
ATOM 768 O O . LYS A 1 92 ? 7.136 -10.220 -20.346 1.00 85.88 92 LYS A O 1
ATOM 773 N N . ILE A 1 93 ? 5.860 -8.376 -20.509 1.00 82.38 93 ILE A N 1
ATOM 774 C CA . ILE A 1 93 ? 4.841 -8.942 -21.387 1.00 82.38 93 ILE A CA 1
ATOM 775 C C . ILE A 1 93 ? 5.026 -8.312 -22.758 1.00 82.38 93 ILE A C 1
ATOM 777 O O . ILE A 1 93 ? 4.858 -7.102 -22.912 1.00 82.38 93 ILE A O 1
ATOM 781 N N . TYR A 1 94 ? 5.409 -9.125 -23.735 1.00 84.94 94 TYR A N 1
ATOM 782 C CA . TYR A 1 94 ? 5.565 -8.680 -25.112 1.00 84.94 94 TYR A CA 1
ATOM 783 C C . TYR A 1 94 ? 4.188 -8.494 -25.752 1.00 84.94 94 TYR A C 1
ATOM 785 O O . TYR A 1 94 ? 3.338 -9.376 -25.656 1.00 84.94 94 TYR A O 1
ATOM 793 N N . LEU A 1 95 ? 3.962 -7.334 -26.367 1.00 80.44 95 LEU A N 1
ATOM 794 C CA . LEU A 1 95 ? 2.692 -6.990 -27.019 1.00 80.44 95 LEU A CA 1
ATOM 795 C C . LEU A 1 95 ? 2.600 -7.553 -28.440 1.00 80.44 95 LEU A C 1
ATOM 797 O O . LEU A 1 95 ? 1.515 -7.639 -29.003 1.00 80.44 95 LEU A O 1
ATOM 801 N N . ASN A 1 96 ? 3.740 -7.944 -29.012 1.00 80.94 96 ASN A N 1
ATOM 802 C CA . ASN A 1 96 ? 3.847 -8.530 -30.337 1.00 80.94 96 ASN A CA 1
ATOM 803 C C . ASN A 1 96 ? 4.793 -9.741 -30.328 1.00 80.94 96 ASN A C 1
ATOM 805 O O . ASN A 1 96 ? 5.720 -9.832 -29.519 1.00 80.94 96 ASN A O 1
ATOM 809 N N . GLY A 1 97 ? 4.582 -10.677 -31.259 1.00 69.69 97 GLY A N 1
ATOM 810 C CA . GLY A 1 97 ? 5.402 -11.893 -31.380 1.00 69.69 97 GLY A CA 1
ATOM 811 C C . GLY A 1 97 ? 6.881 -11.627 -31.697 1.00 69.69 97 GLY A C 1
ATOM 812 O O . GLY A 1 97 ? 7.720 -12.499 -31.495 1.00 69.69 97 GLY A O 1
ATOM 813 N N . GLN A 1 98 ? 7.224 -10.411 -32.136 1.00 69.50 98 GLN A N 1
ATOM 814 C CA . GLN A 1 98 ? 8.588 -10.018 -32.505 1.00 69.50 98 GLN A CA 1
ATOM 815 C C . GLN A 1 98 ? 9.426 -9.468 -31.336 1.00 69.50 98 GLN A C 1
ATOM 817 O O . GLN A 1 98 ? 10.544 -9.012 -31.558 1.00 69.50 98 GLN A O 1
ATOM 822 N N . LYS A 1 99 ? 8.916 -9.492 -30.093 1.00 73.56 99 LYS A N 1
ATOM 823 C CA . LYS A 1 99 ? 9.619 -9.026 -28.878 1.00 73.56 99 LYS A CA 1
ATOM 824 C C . LYS A 1 99 ? 10.144 -7.577 -28.932 1.00 73.56 99 LYS A C 1
ATOM 826 O O . LYS A 1 99 ? 11.024 -7.220 -28.149 1.00 73.56 99 LYS A O 1
ATOM 831 N N . LYS A 1 100 ? 9.610 -6.730 -29.819 1.00 71.00 100 LYS A N 1
ATOM 832 C CA . LYS A 1 100 ? 10.034 -5.323 -29.959 1.00 71.00 100 LYS A CA 1
ATOM 833 C C . LYS A 1 100 ? 9.295 -4.398 -29.001 1.00 71.00 100 LYS A C 1
ATOM 835 O O . LYS A 1 100 ? 9.891 -3.475 -28.458 1.00 71.00 100 LYS A O 1
ATOM 840 N N . GLU A 1 101 ? 8.022 -4.680 -28.748 1.00 79.25 101 GLU A N 1
ATOM 841 C CA . GLU A 1 101 ? 7.201 -3.900 -27.826 1.00 79.25 101 GLU A CA 1
ATOM 842 C C . GLU A 1 101 ? 6.860 -4.737 -26.600 1.00 79.25 101 GLU A C 1
ATOM 844 O O . GLU A 1 101 ? 6.404 -5.877 -26.717 1.00 79.25 101 GLU A O 1
ATOM 849 N N . PHE A 1 102 ? 7.076 -4.179 -25.411 1.00 80.62 102 PHE A N 1
ATOM 850 C CA . PHE A 1 102 ? 6.727 -4.833 -24.157 1.00 80.62 102 PHE A CA 1
ATOM 851 C C . PHE A 1 102 ? 6.154 -3.839 -23.151 1.00 80.62 102 PHE A C 1
ATOM 853 O O . PHE A 1 102 ? 6.485 -2.655 -23.150 1.00 80.62 102 PHE A O 1
ATOM 860 N N . LYS A 1 103 ? 5.323 -4.352 -22.245 1.00 81.81 103 LYS A N 1
ATOM 861 C CA . LYS A 1 103 ? 4.895 -3.657 -21.029 1.00 81.81 103 LYS A CA 1
ATOM 862 C C . LYS A 1 103 ? 5.391 -4.420 -19.814 1.00 81.81 103 LYS A C 1
ATOM 864 O O . LYS A 1 103 ? 5.428 -5.651 -19.820 1.00 81.81 103 LYS A O 1
ATOM 869 N N . TYR A 1 104 ? 5.760 -3.692 -18.769 1.00 82.62 104 TYR A N 1
ATOM 870 C CA . TYR A 1 104 ? 5.999 -4.305 -17.471 1.00 82.62 104 TYR A CA 1
ATOM 871 C C . TYR A 1 104 ? 4.659 -4.530 -16.772 1.00 82.62 104 TYR A C 1
ATOM 873 O O . TYR A 1 104 ? 3.844 -3.614 -16.674 1.00 82.62 104 TYR A O 1
ATOM 881 N N . LYS A 1 105 ? 4.426 -5.754 -16.304 1.00 83.19 105 LYS A N 1
ATOM 882 C CA . LYS A 1 105 ? 3.279 -6.096 -15.462 1.00 83.19 105 LYS A CA 1
ATOM 883 C C . LYS A 1 105 ? 3.754 -6.777 -14.188 1.00 83.19 105 LYS A C 1
ATOM 885 O O . LYS A 1 105 ? 4.687 -7.579 -14.216 1.00 83.19 105 LYS A O 1
ATOM 890 N N . CYS A 1 106 ? 3.075 -6.480 -13.092 1.00 86.56 106 CYS A N 1
ATOM 891 C CA . CYS A 1 106 ? 3.144 -7.228 -11.848 1.00 86.56 106 CYS A CA 1
ATOM 892 C C . CYS A 1 106 ? 1.709 -7.538 -11.444 1.00 86.56 106 CYS A C 1
ATOM 894 O O . CYS A 1 106 ? 0.866 -6.656 -11.562 1.00 86.56 106 CYS A O 1
ATOM 896 N N . ASN A 1 107 ? 1.433 -8.772 -11.035 1.00 89.00 107 ASN A N 1
ATOM 897 C CA . ASN A 1 107 ? 0.122 -9.147 -10.526 1.00 89.00 107 ASN A CA 1
ATOM 898 C C . ASN A 1 107 ? 0.277 -9.764 -9.134 1.00 89.00 107 ASN A C 1
ATOM 900 O O . ASN A 1 107 ? 1.179 -10.587 -8.915 1.00 89.00 107 ASN A O 1
ATOM 904 N N . PHE A 1 108 ? -0.619 -9.364 -8.240 1.00 92.06 108 PHE A N 1
ATOM 905 C CA . PHE A 1 108 ? -0.712 -9.813 -6.861 1.00 92.06 108 PHE A CA 1
ATOM 906 C C . PHE A 1 108 ? -2.075 -10.420 -6.518 1.00 92.06 108 PHE A C 1
ATOM 908 O O . PHE A 1 108 ? -2.299 -10.708 -5.351 1.00 92.06 108 PHE A O 1
ATOM 915 N N . ASP A 1 109 ? -2.954 -10.676 -7.498 1.00 90.31 109 ASP A N 1
ATOM 916 C CA . ASP A 1 109 ? -4.284 -11.262 -7.259 1.00 90.31 109 ASP A CA 1
ATOM 917 C C . ASP A 1 109 ? -4.232 -12.483 -6.325 1.00 90.31 109 ASP A C 1
ATOM 919 O O . ASP A 1 109 ? -5.009 -12.584 -5.378 1.00 90.31 109 ASP A O 1
ATOM 923 N N . VAL A 1 110 ? -3.288 -13.404 -6.556 1.00 92.12 110 VAL A N 1
ATOM 924 C CA . VAL A 1 110 ? -3.152 -14.641 -5.768 1.00 92.12 110 VAL A CA 1
ATOM 925 C C . VAL A 1 110 ? -2.663 -14.359 -4.348 1.00 92.12 110 VAL A C 1
ATOM 927 O O . VAL A 1 110 ? -3.181 -14.935 -3.396 1.00 92.12 110 VAL A O 1
ATOM 930 N N . GLU A 1 111 ? -1.668 -13.491 -4.186 1.00 93.94 111 GLU A N 1
ATOM 931 C CA . GLU A 1 111 ? -1.090 -13.150 -2.885 1.00 93.94 111 GLU A CA 1
ATOM 932 C C . GLU A 1 111 ? -2.075 -12.360 -2.045 1.00 93.94 111 GLU A C 1
ATOM 934 O O . GLU A 1 111 ? -2.306 -12.737 -0.904 1.00 93.94 111 GLU A O 1
ATOM 939 N N . ILE A 1 112 ? -2.710 -11.344 -2.631 1.00 94.69 112 ILE A N 1
ATOM 940 C CA . ILE A 1 112 ? -3.760 -10.567 -1.978 1.00 94.69 112 ILE A CA 1
ATOM 941 C C . ILE A 1 112 ? -4.890 -11.502 -1.556 1.00 94.69 112 ILE A C 1
ATOM 943 O O . ILE A 1 112 ? -5.280 -11.490 -0.397 1.00 94.69 112 ILE A O 1
ATOM 947 N N . THR A 1 113 ? -5.373 -12.373 -2.449 1.00 95.50 113 THR A N 1
ATOM 948 C CA . THR A 1 113 ? -6.440 -13.330 -2.105 1.00 95.50 113 THR A CA 1
ATOM 949 C C . THR A 1 113 ? -6.028 -14.236 -0.947 1.00 95.50 113 THR A C 1
ATOM 951 O O . THR A 1 113 ? -6.782 -14.413 0.006 1.00 95.50 113 THR A O 1
ATOM 954 N N . ARG A 1 114 ? -4.816 -14.798 -0.998 1.00 95.38 114 ARG A N 1
ATOM 955 C CA . ARG A 1 114 ? -4.277 -15.647 0.070 1.00 95.38 114 ARG A CA 1
ATOM 956 C C . ARG A 1 114 ? -4.191 -14.888 1.394 1.00 95.38 114 ARG A C 1
ATOM 958 O O . ARG A 1 114 ? -4.559 -15.442 2.424 1.00 95.38 114 ARG A O 1
ATOM 965 N N . ASP A 1 115 ? -3.684 -13.663 1.375 1.00 93.81 115 ASP A N 1
ATOM 966 C CA . ASP A 1 115 ? -3.422 -12.889 2.586 1.00 93.81 115 ASP A CA 1
ATOM 967 C C . ASP A 1 115 ? -4.721 -12.352 3.200 1.00 93.81 115 ASP A C 1
ATOM 969 O O . ASP A 1 115 ? -4.859 -12.364 4.419 1.00 93.81 115 ASP A O 1
ATOM 973 N N . VAL A 1 116 ? -5.712 -11.999 2.377 1.00 94.12 116 VAL A N 1
ATOM 974 C CA . VAL A 1 116 ? -7.070 -11.648 2.822 1.00 94.12 116 VAL A CA 1
ATOM 975 C C . VAL A 1 116 ? -7.776 -12.834 3.481 1.00 94.12 116 VAL A C 1
ATOM 977 O O . VAL A 1 116 ? -8.509 -12.639 4.438 1.00 94.12 116 VAL A O 1
ATOM 980 N N . ILE A 1 117 ? -7.581 -14.065 2.993 1.00 92.31 117 ILE A N 1
ATOM 981 C CA . ILE A 1 117 ? -8.239 -15.257 3.563 1.00 92.31 117 ILE A CA 1
ATOM 982 C C . ILE A 1 117 ? -7.601 -15.693 4.892 1.00 92.31 117 ILE A C 1
ATOM 984 O O . ILE A 1 117 ? -8.270 -16.298 5.728 1.00 92.31 117 ILE A O 1
ATOM 988 N N . ARG A 1 118 ? -6.298 -15.454 5.081 1.00 88.56 118 ARG A N 1
ATOM 989 C CA . ARG A 1 118 ? -5.557 -15.933 6.262 1.00 88.56 118 ARG A CA 1
ATOM 990 C C . ARG A 1 118 ? -5.657 -15.019 7.484 1.00 88.56 118 ARG A C 1
ATOM 992 O O . ARG A 1 118 ? -5.277 -15.477 8.560 1.00 88.56 118 ARG A O 1
ATOM 999 N N . ASN A 1 119 ? -6.099 -13.775 7.316 1.00 74.12 119 ASN A N 1
ATOM 1000 C CA . ASN A 1 119 ? -6.148 -12.747 8.361 1.00 74.12 119 ASN A CA 1
ATOM 1001 C C . ASN A 1 119 ? -7.585 -12.310 8.642 1.00 74.12 119 ASN A C 1
ATOM 1003 O O . ASN A 1 119 ? -7.849 -11.937 9.806 1.00 74.12 119 ASN A O 1
#

Radius of gyration: 16.98 Å; chains: 1; bounding box: 43×32×49 Å

InterPro domains:
  IPR021139 NYN domain [PF01936] (17-117)
  IPR047140 Low amplitude and bright protein LabA [PTHR35458] (17-117)

Organism: NCBI:txid1974683

Foldseek 3Di:
DDPVVVVVLQVCFAEEDEAEAEVQVVVVVCVVVVDDDPVLVVVVVCVVGYPYPAAEYEDEAEPDPVSNVVVVVVCVSNVVSPHDYHYDYWDWDAPDPVSPDTDTGDDCPPVSVVVVVVD

Secondar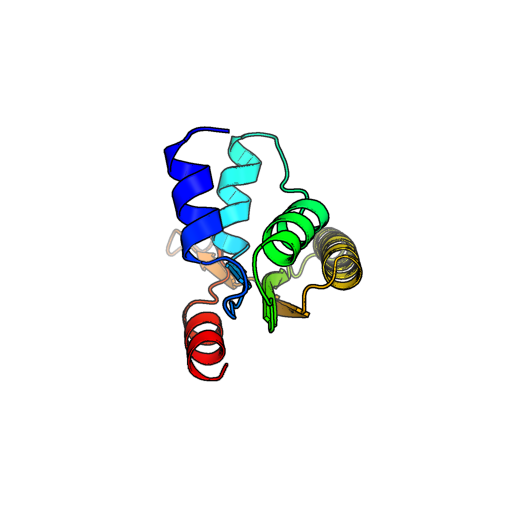y structure (DSSP, 8-state):
--HHHHHHHHHTTT-EEEEEEEHHHHHHHHHHHT----HHHHHHHHHTTSEEEEEEEEEEE-SSHHHHHHHHHHHHHHHHHT-EEEEEEPEEEESSTTSSSEEEE---HHHHHHHHHH-